Protein AF-A0A2P6TWT3-F1 (afdb_monomer_lite)

Foldseek 3Di:
DPPVVVVVVVVVVVVVVCCVVVVVCPPPDPPCPPDDDPVRVVVVVVVVVVVVVVVVVVVVVVVVVVVVVVVVPDDDD

Structure (mmCIF, N/CA/C/O backbone):
data_AF-A0A2P6TWT3-F1
#
_entry.id   AF-A0A2P6TWT3-F1
#
loop_
_atom_site.group_PDB
_atom_site.id
_atom_site.type_symbol
_atom_site.label_atom_id
_atom_site.label_alt_id
_atom_site.label_comp_id
_atom_site.label_asym_id
_atom_site.label_entity_id
_atom_site.label_seq_id
_atom_site.pdbx_PDB_ins_code
_atom_site.Cartn_x
_atom_site.Cartn_y
_atom_site.Cartn_z
_atom_site.occupancy
_atom_site.B_iso_or_equiv
_atom_site.auth_seq_id
_atom_site.auth_comp_id
_atom_site.auth_asym_id
_atom_site.auth_atom_id
_atom_site.pdbx_PDB_model_num
ATOM 1 N N . MET A 1 1 ? -2.755 35.661 -6.005 1.00 51.25 1 MET A N 1
ATOM 2 C CA . MET A 1 1 ? -2.565 35.337 -4.567 1.00 51.25 1 MET A CA 1
ATOM 3 C C . MET A 1 1 ? -3.876 35.170 -3.764 1.00 51.25 1 MET A C 1
ATOM 5 O O . MET A 1 1 ? -3.856 35.341 -2.557 1.00 51.25 1 MET A O 1
ATOM 9 N N . ARG A 1 2 ? -5.025 34.800 -4.366 1.00 53.53 2 ARG A N 1
ATOM 10 C CA . ARG A 1 2 ? -6.308 34.645 -3.626 1.00 53.53 2 ARG A CA 1
ATOM 11 C C . ARG A 1 2 ? -6.716 33.195 -3.318 1.00 53.53 2 ARG A C 1
ATOM 13 O O . ARG A 1 2 ? -7.567 32.978 -2.465 1.00 53.53 2 ARG A O 1
ATOM 20 N N . GLN A 1 3 ? -6.108 32.205 -3.975 1.00 55.50 3 GLN A N 1
ATOM 21 C CA . GLN A 1 3 ? -6.479 30.790 -3.810 1.00 55.50 3 GLN A CA 1
ATOM 22 C C . GLN A 1 3 ? -6.025 30.202 -2.461 1.00 55.50 3 GLN A C 1
ATOM 24 O O . GLN A 1 3 ? -6.715 29.365 -1.886 1.00 55.50 3 GLN A O 1
ATOM 29 N N . SER A 1 4 ? -4.916 30.696 -1.906 1.00 59.47 4 SER A N 1
ATOM 30 C CA . SER A 1 4 ? -4.342 30.206 -0.647 1.00 59.47 4 SER A CA 1
ATOM 31 C C . SER A 1 4 ? -5.225 30.511 0.572 1.00 59.47 4 SER A C 1
ATOM 33 O O . SER A 1 4 ? -5.340 29.686 1.473 1.00 59.47 4 SER A O 1
ATOM 35 N N . ALA A 1 5 ? -5.905 31.663 0.584 1.00 60.34 5 ALA A N 1
ATOM 36 C CA . ALA A 1 5 ? -6.769 32.071 1.694 1.00 60.34 5 ALA A CA 1
ATOM 37 C C . ALA A 1 5 ? -8.057 31.229 1.784 1.00 60.34 5 ALA A C 1
ATOM 39 O O . ALA A 1 5 ? -8.486 30.862 2.877 1.00 60.34 5 ALA A O 1
AT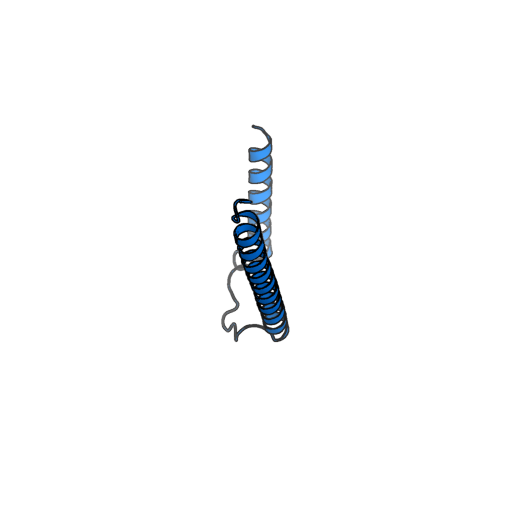OM 40 N N . GLY A 1 6 ? -8.645 30.861 0.638 1.00 64.06 6 GLY A N 1
ATOM 41 C CA . GLY A 1 6 ? -9.841 30.009 0.594 1.00 64.06 6 GLY A CA 1
ATOM 42 C C . GLY A 1 6 ? -9.573 28.566 1.039 1.00 64.06 6 GLY A C 1
ATOM 43 O O . GLY A 1 6 ? -10.421 27.949 1.685 1.00 64.06 6 GLY A O 1
ATOM 44 N N . LEU A 1 7 ? -8.375 28.045 0.751 1.00 60.66 7 LEU A N 1
ATOM 45 C CA . LEU A 1 7 ? -7.943 26.717 1.197 1.00 60.66 7 LEU A CA 1
ATOM 46 C C . LEU A 1 7 ? -7.740 26.659 2.714 1.00 60.66 7 LEU A C 1
ATOM 48 O O . LEU A 1 7 ? -8.188 25.706 3.348 1.00 60.66 7 LEU A O 1
ATOM 52 N N . LEU A 1 8 ? -7.136 27.695 3.302 1.00 63.72 8 LEU A N 1
ATOM 53 C CA . LEU A 1 8 ? -6.963 27.800 4.753 1.00 63.72 8 LEU A CA 1
ATOM 54 C C . LEU A 1 8 ? -8.310 27.873 5.478 1.00 63.72 8 LEU A C 1
ATOM 56 O O . LEU A 1 8 ? -8.518 27.167 6.460 1.00 63.72 8 LEU A O 1
ATOM 60 N N . PHE A 1 9 ? -9.258 28.652 4.954 1.00 69.19 9 PHE A N 1
ATOM 61 C CA . PHE A 1 9 ? -10.598 28.751 5.533 1.00 69.19 9 PHE A CA 1
ATOM 62 C C . PHE A 1 9 ? -11.346 27.407 5.511 1.00 69.19 9 PHE A C 1
ATOM 64 O O . PHE A 1 9 ? -11.921 26.997 6.522 1.00 69.19 9 PHE A O 1
ATOM 71 N N . ARG A 1 10 ? -11.281 26.667 4.393 1.00 67.62 10 ARG A N 1
ATOM 72 C CA . ARG A 1 10 ? -11.856 25.314 4.312 1.00 67.62 10 ARG A CA 1
ATOM 73 C C . ARG A 1 10 ? -11.160 24.324 5.242 1.00 67.62 10 ARG A C 1
ATOM 75 O O . ARG A 1 10 ? -11.842 23.520 5.873 1.00 67.62 10 ARG A O 1
ATOM 82 N N . ALA A 1 11 ? -9.835 24.381 5.350 1.00 68.69 11 ALA A N 1
ATOM 83 C CA . ALA A 1 11 ? -9.083 23.520 6.258 1.00 68.69 11 ALA A CA 1
ATOM 84 C C . ALA A 1 11 ? -9.487 23.765 7.723 1.00 68.69 11 ALA A C 1
ATOM 86 O O . ALA A 1 11 ? -9.757 22.809 8.449 1.00 68.69 11 ALA A O 1
ATOM 87 N N . CYS A 1 12 ? -9.629 25.029 8.133 1.00 75.06 12 CYS A N 1
ATOM 88 C CA . CYS A 1 12 ? -10.104 25.396 9.468 1.00 75.06 12 CYS A CA 1
ATOM 89 C C . CYS A 1 12 ? -11.529 24.895 9.739 1.00 75.06 12 CYS A C 1
ATOM 91 O O . CYS A 1 12 ? -11.780 24.325 10.800 1.00 75.06 12 CYS A O 1
ATOM 93 N N . GLN A 1 13 ? -12.449 25.021 8.776 1.00 73.69 13 GLN A N 1
ATOM 94 C CA . GLN A 1 13 ? -13.806 24.483 8.925 1.00 73.69 13 GLN A CA 1
ATOM 95 C C . GLN A 1 13 ? -13.818 22.963 9.088 1.00 73.69 13 GLN A C 1
ATOM 97 O O . GLN A 1 13 ? -14.528 22.447 9.950 1.00 73.69 13 GLN A O 1
ATOM 102 N N . VAL A 1 14 ? -13.022 22.229 8.306 1.00 69.00 14 VAL A N 1
ATOM 103 C CA . VAL A 1 14 ? -12.912 20.770 8.453 1.00 69.00 14 VAL A CA 1
ATOM 104 C C . VAL A 1 14 ? -12.385 20.415 9.842 1.00 69.00 14 VAL A C 1
ATOM 106 O O . VAL A 1 14 ? -12.953 19.547 10.501 1.00 69.00 14 VAL A O 1
ATOM 109 N N . LEU A 1 15 ? -11.364 21.123 10.331 1.00 63.84 15 LEU A N 1
ATOM 110 C CA . LEU A 1 15 ? -10.810 20.910 11.669 1.00 63.84 15 LEU A CA 1
ATOM 111 C C . LEU A 1 15 ? -11.839 21.165 12.776 1.00 63.84 15 LEU A C 1
ATOM 113 O O . LEU A 1 15 ? -11.961 20.348 13.689 1.00 63.84 15 LEU A O 1
ATOM 117 N N . GLU A 1 16 ? -12.617 22.245 12.694 1.00 66.56 16 GLU A N 1
ATOM 118 C CA . GLU A 1 16 ? -13.671 22.527 13.675 1.00 66.56 16 GLU A CA 1
ATOM 119 C C . GLU A 1 16 ? -14.811 21.509 13.626 1.00 66.56 16 GLU A C 1
ATOM 121 O O . GLU A 1 16 ? -15.317 21.087 14.669 1.00 66.56 16 GLU A O 1
ATOM 126 N N . THR A 1 17 ? -15.190 21.074 12.426 1.00 65.31 17 THR A N 1
ATOM 127 C CA . THR A 1 17 ? -16.262 20.090 12.227 1.00 65.31 17 THR A CA 1
ATOM 128 C C . THR A 1 17 ? -15.844 18.724 12.762 1.00 65.31 17 THR A C 1
ATOM 130 O O . THR A 1 17 ? -16.605 18.069 13.477 1.00 65.31 17 THR A O 1
ATOM 133 N N . VAL A 1 18 ? -14.600 18.314 12.504 1.00 62.31 18 VAL A N 1
ATOM 134 C CA . VAL A 1 18 ? -14.013 17.097 13.075 1.00 62.31 18 VAL A CA 1
ATOM 135 C C . VAL A 1 18 ? -13.910 17.228 14.596 1.00 62.31 18 VAL A C 1
ATOM 137 O O . VAL A 1 18 ? -14.338 16.322 15.307 1.00 62.31 18 VAL A O 1
ATOM 140 N N . LYS A 1 19 ? -13.445 18.365 15.128 1.00 64.31 19 LYS A N 1
ATOM 141 C CA . LYS A 1 19 ? -13.343 18.605 16.578 1.00 64.31 19 LYS A CA 1
ATOM 142 C C . LYS A 1 19 ? -14.699 18.506 17.284 1.00 64.31 19 LYS A C 1
ATOM 144 O O . LYS A 1 19 ? -14.768 17.864 18.329 1.00 64.31 19 LYS A O 1
ATOM 149 N N . LYS A 1 20 ? -15.763 19.086 16.715 1.00 65.94 20 LYS A N 1
ATOM 150 C CA . LYS A 1 20 ? -17.130 19.020 17.266 1.00 65.94 20 LYS A CA 1
ATOM 151 C C . LYS A 1 20 ? -17.740 17.621 17.165 1.00 65.94 20 LYS A C 1
ATOM 153 O O . LYS A 1 20 ? -18.322 17.154 18.134 1.00 65.94 20 LYS A O 1
ATOM 158 N N . SER A 1 21 ? -17.584 16.942 16.028 1.00 63.59 21 SER A N 1
ATOM 159 C CA . SER A 1 21 ? -18.196 15.621 15.795 1.00 63.59 21 SER A CA 1
ATOM 160 C C . SER A 1 21 ? -17.490 14.472 16.518 1.00 63.59 21 SER A C 1
ATOM 162 O O . SER A 1 21 ? -18.127 13.483 16.861 1.00 63.59 21 SER A O 1
ATOM 164 N N . THR A 1 22 ? -16.188 14.595 16.783 1.00 60.00 22 THR A N 1
ATOM 165 C CA . THR A 1 22 ? -15.389 13.535 17.429 1.00 60.00 22 THR A CA 1
ATOM 166 C C . THR A 1 22 ? -14.859 13.921 18.811 1.00 60.00 22 THR A C 1
ATOM 168 O O . THR A 1 22 ? -14.052 13.193 19.389 1.00 60.00 22 THR A O 1
ATOM 171 N N . GLY A 1 23 ? -15.266 15.078 19.347 1.00 61.31 23 GLY A N 1
ATOM 172 C CA . GLY A 1 23 ? -14.844 15.569 20.665 1.00 61.31 23 GLY A CA 1
ATOM 173 C C . GLY A 1 23 ? -13.331 15.775 20.808 1.00 61.31 23 GLY A C 1
ATOM 174 O O . GLY A 1 23 ? -12.796 15.654 21.906 1.00 61.31 23 GLY A O 1
ATOM 175 N N . GLY A 1 24 ? -12.615 16.007 19.702 1.00 61.97 24 GLY A N 1
ATOM 176 C CA . GLY A 1 24 ? -11.147 16.061 19.680 1.00 61.97 24 GLY A CA 1
ATOM 177 C C . GLY A 1 24 ? -10.449 14.696 19.792 1.00 61.97 24 GLY A C 1
ATOM 178 O O . GLY A 1 24 ? -9.226 14.652 19.902 1.00 61.97 24 GLY A O 1
ATOM 179 N N . ARG A 1 25 ? -11.194 13.582 19.739 1.00 60.12 25 ARG A N 1
ATOM 180 C CA . ARG A 1 25 ? -10.667 12.211 19.869 1.00 60.12 25 ARG A CA 1
ATOM 181 C C . ARG A 1 25 ? -10.589 11.432 18.555 1.00 60.12 25 ARG A C 1
ATOM 183 O O . ARG A 1 25 ? -10.166 10.285 18.594 1.00 60.12 25 ARG A O 1
ATOM 190 N N . ALA A 1 26 ? -10.916 12.023 17.398 1.00 58.84 26 ALA A N 1
ATOM 191 C CA . ALA A 1 26 ? -10.834 11.343 16.089 1.00 58.84 26 ALA A CA 1
ATOM 192 C C . ALA A 1 26 ? -9.486 10.655 15.812 1.00 58.84 26 ALA A C 1
ATOM 194 O O . ALA A 1 26 ? -9.429 9.689 15.058 1.00 58.84 26 ALA A O 1
ATOM 195 N N . TRP A 1 27 ? -8.408 11.159 16.415 1.00 62.16 27 TRP A N 1
ATOM 196 C CA . TRP A 1 27 ? -7.047 10.654 16.240 1.00 62.16 27 TRP A CA 1
ATOM 197 C C . TRP A 1 27 ? -6.544 9.831 17.430 1.00 62.16 27 TRP A C 1
ATOM 199 O O . TRP A 1 27 ? -5.408 9.357 17.416 1.00 62.16 27 TRP A O 1
ATOM 209 N N . GLN A 1 28 ? -7.365 9.636 18.465 1.00 62.78 28 GLN A N 1
ATOM 210 C CA . GLN A 1 28 ? -7.043 8.692 19.524 1.00 62.78 28 GLN A CA 1
ATOM 211 C C . GLN A 1 28 ? -7.326 7.294 18.990 1.00 62.78 28 GLN A C 1
ATOM 213 O O . GLN A 1 28 ? -8.479 6.886 18.846 1.00 62.78 28 GLN A O 1
ATOM 218 N N . LYS A 1 29 ? -6.256 6.548 18.692 1.00 63.09 29 LYS A N 1
ATOM 219 C CA . LYS A 1 29 ? -6.371 5.096 18.544 1.00 63.09 29 LYS A CA 1
ATOM 220 C C . LYS A 1 29 ? -7.095 4.579 19.793 1.00 63.09 29 LYS A C 1
ATOM 222 O O . LYS A 1 29 ? -6.696 4.970 20.894 1.00 63.09 29 LYS A O 1
ATOM 227 N N . PRO A 1 30 ? -8.157 3.769 19.649 1.00 61.47 30 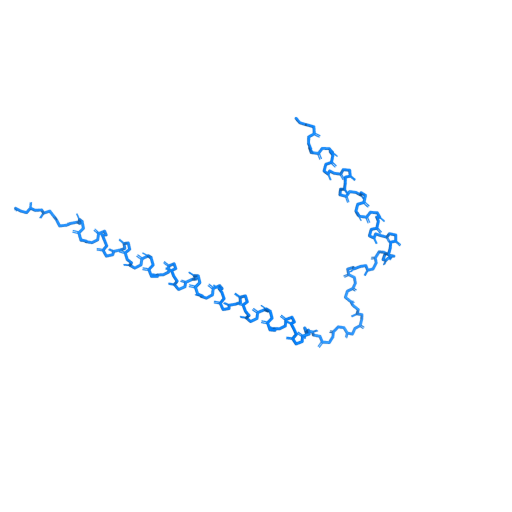PRO A N 1
ATOM 228 C CA . PRO A 1 30 ? -8.892 3.274 20.800 1.00 61.47 30 PRO A CA 1
ATOM 229 C C . PRO A 1 30 ? -7.907 2.591 21.749 1.00 61.47 30 PRO A C 1
ATOM 231 O O . PRO A 1 30 ? -7.033 1.837 21.311 1.00 61.47 30 PRO A O 1
ATOM 234 N N . TRP A 1 31 ? -8.013 2.907 23.038 1.00 54.50 31 TRP A N 1
ATOM 235 C CA . TRP A 1 31 ? -7.276 2.201 24.081 1.00 54.50 31 TRP A CA 1
ATOM 236 C C . TRP A 1 31 ? -7.559 0.701 23.911 1.00 54.50 31 TRP A C 1
ATOM 238 O O . TRP A 1 31 ? -8.718 0.295 23.916 1.00 54.50 31 TRP A O 1
ATOM 248 N N . GLY A 1 32 ? -6.519 -0.098 23.654 1.00 60.62 32 GLY A N 1
ATOM 249 C CA . GLY A 1 32 ? -6.667 -1.509 23.277 1.00 60.62 32 GLY A CA 1
ATOM 250 C C . GLY A 1 32 ? -6.652 -1.812 21.771 1.00 60.62 32 GLY A C 1
ATOM 251 O O . GLY A 1 32 ? -7.129 -2.874 21.378 1.00 60.62 32 GLY A O 1
ATOM 252 N N . PHE A 1 33 ? -6.108 -0.934 20.912 1.00 62.84 33 PHE A N 1
ATO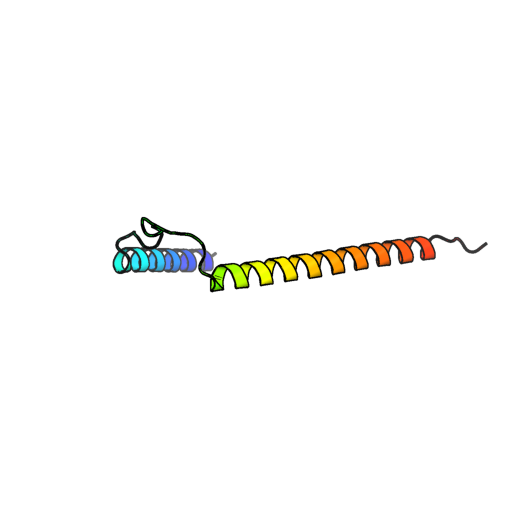M 253 C CA . PHE A 1 33 ? -5.832 -1.269 19.506 1.00 62.84 33 PHE A CA 1
ATOM 254 C C . PHE A 1 33 ? -4.949 -2.528 19.420 1.00 62.84 33 PHE A C 1
ATOM 256 O O . PHE A 1 33 ? -3.738 -2.468 19.619 1.00 62.84 33 PHE A O 1
ATOM 263 N N . SER A 1 34 ? -5.571 -3.671 19.124 1.00 64.31 34 SER A N 1
ATOM 264 C CA . SER A 1 34 ? -4.957 -5.005 19.168 1.00 64.31 34 SER A CA 1
ATOM 265 C C . SER A 1 34 ? -4.197 -5.388 17.893 1.00 64.31 34 SER A C 1
ATOM 267 O O . SER A 1 34 ? -3.759 -6.527 17.746 1.00 64.31 34 SER A O 1
ATOM 269 N N . GLY A 1 35 ? -4.008 -4.438 16.974 1.00 70.81 35 GLY A N 1
ATOM 270 C CA . GLY A 1 35 ? -3.284 -4.634 15.722 1.00 70.81 35 GLY A CA 1
ATOM 271 C C . GLY A 1 35 ? -4.123 -4.321 14.487 1.00 70.81 35 GLY A C 1
ATOM 272 O O . GLY A 1 35 ? -5.278 -3.900 14.563 1.00 70.81 35 GLY A O 1
ATOM 273 N N . PHE A 1 36 ? -3.505 -4.495 13.320 1.00 78.88 36 PHE A N 1
ATOM 274 C CA . PHE A 1 36 ? -4.170 -4.292 12.038 1.00 78.88 36 PHE A CA 1
ATOM 275 C C . PHE A 1 36 ? -5.271 -5.330 11.825 1.00 78.88 36 PHE A C 1
ATOM 277 O O . PHE A 1 36 ? -5.103 -6.516 12.114 1.00 78.88 36 PHE A O 1
ATOM 284 N N . THR A 1 37 ? -6.396 -4.896 11.262 1.00 83.88 37 THR A N 1
ATOM 285 C CA . THR A 1 37 ? -7.444 -5.838 10.859 1.00 83.88 37 THR A CA 1
ATOM 286 C C . THR A 1 37 ? -6.939 -6.730 9.723 1.00 83.88 37 THR A C 1
ATOM 288 O O . THR A 1 37 ? -6.087 -6.324 8.931 1.00 83.88 37 THR A O 1
ATOM 291 N N . LYS A 1 38 ? -7.506 -7.935 9.569 1.00 87.06 38 LYS A N 1
ATOM 292 C CA . LYS A 1 38 ? -7.154 -8.855 8.465 1.00 87.06 38 LYS A CA 1
ATOM 293 C C . LYS A 1 38 ? -7.205 -8.166 7.093 1.00 87.06 38 LYS A C 1
ATOM 295 O O . LYS A 1 38 ? -6.355 -8.408 6.237 1.00 87.06 38 LYS A O 1
ATOM 300 N N . THR A 1 39 ? -8.177 -7.276 6.899 1.00 89.44 39 THR A N 1
ATOM 301 C CA . THR A 1 39 ? -8.336 -6.489 5.671 1.00 89.44 39 THR A CA 1
ATOM 302 C C . THR A 1 39 ? -7.214 -5.472 5.494 1.00 89.44 39 THR A C 1
ATOM 304 O O . THR A 1 39 ? -6.656 -5.370 4.404 1.00 89.44 39 THR A O 1
ATOM 307 N N . GLN A 1 40 ? -6.837 -4.753 6.554 1.00 84.69 40 GLN A N 1
ATOM 308 C CA . GLN A 1 40 ? -5.714 -3.813 6.514 1.00 84.69 40 GLN A CA 1
ATOM 309 C C . GLN A 1 40 ? -4.398 -4.535 6.205 1.00 84.69 40 GLN A C 1
ATOM 311 O O . GLN A 1 40 ? -3.648 -4.081 5.34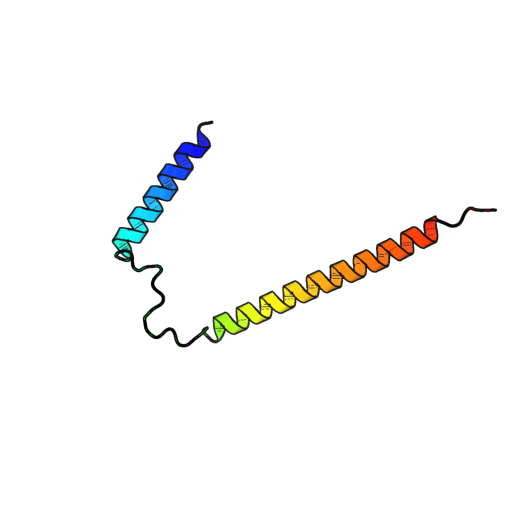3 1.00 84.69 40 GLN A O 1
ATOM 316 N N . THR A 1 41 ? -4.158 -5.699 6.813 1.00 90.88 41 THR A N 1
ATOM 317 C CA . THR A 1 41 ? -2.974 -6.523 6.526 1.00 90.88 41 THR A CA 1
ATOM 318 C C . THR A 1 41 ? -2.953 -6.995 5.074 1.00 90.88 41 THR A C 1
ATOM 320 O O . THR A 1 41 ? -1.934 -6.861 4.400 1.00 90.88 41 THR A O 1
ATOM 323 N N . ARG A 1 42 ? -4.085 -7.478 4.543 1.00 92.31 42 ARG A N 1
ATOM 324 C CA . ARG A 1 42 ? -4.195 -7.887 3.133 1.00 92.31 42 ARG A CA 1
ATOM 325 C C . ARG A 1 42 ? -3.948 -6.715 2.179 1.00 92.31 42 ARG A C 1
ATOM 327 O O . ARG A 1 42 ? -3.265 -6.882 1.172 1.00 92.31 42 ARG A O 1
ATOM 334 N N . ASN A 1 43 ? -4.475 -5.532 2.485 1.00 93.94 43 ASN A N 1
ATOM 335 C CA . ASN A 1 43 ? -4.242 -4.338 1.672 1.00 93.94 43 ASN A CA 1
ATOM 336 C C . ASN A 1 43 ? -2.770 -3.915 1.708 1.00 93.94 43 ASN A C 1
ATOM 338 O O . ASN A 1 43 ? -2.204 -3.595 0.666 1.00 93.94 43 ASN A O 1
ATOM 342 N N . ARG A 1 44 ? -2.127 -3.998 2.878 1.00 92.94 44 ARG A N 1
ATOM 343 C CA . ARG A 1 44 ? -0.695 -3.726 3.013 1.00 92.94 44 ARG A CA 1
ATOM 344 C C . ARG A 1 44 ? 0.151 -4.704 2.199 1.00 92.94 44 ARG A C 1
ATOM 346 O O . ARG A 1 44 ? 1.071 -4.276 1.516 1.00 92.94 44 ARG A O 1
ATOM 353 N N . GLN A 1 45 ? -0.182 -5.993 2.217 1.00 95.06 45 GLN A N 1
ATOM 354 C CA . GLN A 1 45 ? 0.502 -6.997 1.395 1.00 95.06 45 GLN A CA 1
ATOM 355 C C . GLN A 1 45 ? 0.356 -6.715 -0.106 1.00 95.06 45 GLN A C 1
ATOM 357 O O . GLN A 1 45 ? 1.328 -6.842 -0.845 1.00 95.06 45 GLN A O 1
ATOM 362 N N . LYS A 1 46 ? -0.832 -6.286 -0.559 1.00 96.25 46 LYS A N 1
ATOM 363 C CA . LYS A 1 46 ? -1.043 -5.876 -1.957 1.00 96.25 46 LYS A CA 1
ATOM 364 C C . LYS A 1 46 ? -0.167 -4.683 -2.347 1.00 96.25 46 LYS A C 1
ATOM 366 O O . LYS A 1 46 ? 0.436 -4.725 -3.412 1.00 96.25 46 LYS A O 1
ATOM 371 N N . GLN A 1 47 ? -0.076 -3.664 -1.490 1.00 94.56 47 GLN A N 1
ATOM 372 C CA . GLN A 1 47 ? 0.796 -2.506 -1.730 1.00 94.56 47 GLN A CA 1
ATOM 373 C C . GLN A 1 47 ? 2.267 -2.908 -1.824 1.00 94.56 47 GLN A C 1
ATOM 375 O O . GLN A 1 47 ? 2.928 -2.541 -2.785 1.00 94.56 47 GLN A O 1
ATOM 380 N N . ILE A 1 48 ? 2.754 -3.726 -0.886 1.00 96.06 48 ILE A N 1
ATOM 381 C CA . ILE A 1 48 ? 4.144 -4.206 -0.905 1.00 96.06 48 ILE A CA 1
ATOM 382 C C . ILE A 1 48 ? 4.444 -4.943 -2.213 1.00 96.06 48 ILE A C 1
ATOM 384 O O . ILE A 1 48 ? 5.490 -4.728 -2.816 1.00 96.06 48 ILE A O 1
ATOM 388 N N . LYS A 1 49 ? 3.519 -5.788 -2.682 1.00 95.94 49 LYS A N 1
ATOM 389 C CA . LYS A 1 49 ? 3.688 -6.487 -3.957 1.00 95.94 49 LYS A CA 1
ATOM 390 C C . LYS A 1 49 ? 3.775 -5.511 -5.136 1.00 95.94 49 LYS A C 1
ATOM 392 O O . LYS A 1 49 ? 4.665 -5.647 -5.963 1.00 95.94 49 LYS A O 1
ATOM 397 N N . GLN A 1 50 ? 2.904 -4.504 -5.183 1.00 95.56 50 GLN A N 1
ATOM 398 C CA . GLN A 1 50 ? 2.952 -3.477 -6.230 1.00 95.56 50 GLN A CA 1
ATOM 399 C C . GLN A 1 50 ? 4.274 -2.702 -6.218 1.00 95.56 50 GLN A C 1
ATOM 401 O O . GLN A 1 50 ? 4.856 -2.476 -7.274 1.00 95.56 50 GLN A O 1
ATOM 406 N N . GLU A 1 51 ? 4.773 -2.330 -5.039 1.00 94.06 51 GLU A N 1
ATOM 407 C CA . GLU A 1 51 ? 6.073 -1.666 -4.894 1.00 94.06 51 GLU A CA 1
ATOM 408 C C . GLU A 1 51 ? 7.216 -2.554 -5.409 1.00 94.06 51 GLU A C 1
ATOM 410 O O . GLU A 1 51 ? 8.097 -2.079 -6.126 1.00 94.06 51 GLU A O 1
ATOM 415 N N . GLN A 1 52 ? 7.184 -3.854 -5.102 1.00 95.94 52 GLN A N 1
ATOM 416 C CA . GLN A 1 52 ? 8.165 -4.820 -5.603 1.00 95.94 52 GLN A CA 1
ATOM 417 C C . GLN A 1 52 ? 8.117 -4.960 -7.128 1.00 95.94 52 GLN A C 1
ATOM 419 O O . GLN A 1 52 ? 9.173 -4.949 -7.760 1.00 95.94 52 GLN A O 1
ATOM 424 N N . ASP A 1 53 ? 6.920 -5.053 -7.709 1.00 94.75 53 ASP A N 1
ATOM 425 C CA . ASP A 1 53 ? 6.724 -5.172 -9.157 1.00 94.75 53 ASP A CA 1
ATOM 426 C C . ASP A 1 53 ? 7.252 -3.923 -9.887 1.00 94.75 53 ASP A C 1
ATOM 428 O O . ASP A 1 53 ? 7.980 -4.036 -10.875 1.00 94.75 53 ASP A O 1
ATOM 432 N N . VAL A 1 54 ? 6.977 -2.724 -9.357 1.00 94.75 54 VAL A N 1
ATOM 433 C CA . VAL A 1 54 ? 7.511 -1.459 -9.893 1.00 94.75 54 VAL A CA 1
ATOM 434 C C . VAL A 1 54 ? 9.036 -1.421 -9.791 1.00 94.75 54 VAL A C 1
ATOM 436 O O . VAL A 1 54 ? 9.713 -1.117 -10.770 1.00 94.75 54 VAL A O 1
ATOM 439 N N . MET A 1 55 ? 9.603 -1.778 -8.637 1.00 93.50 55 MET A N 1
ATOM 440 C CA . MET A 1 55 ? 11.059 -1.819 -8.447 1.00 93.50 55 MET A CA 1
ATOM 441 C C . MET A 1 55 ? 11.747 -2.860 -9.340 1.00 93.50 55 MET A C 1
ATOM 443 O O . MET A 1 55 ? 12.915 -2.698 -9.696 1.00 93.50 55 MET A O 1
ATOM 447 N N . ALA A 1 56 ? 11.065 -3.954 -9.679 1.00 92.62 56 ALA A N 1
ATOM 448 C CA . ALA A 1 56 ? 11.563 -4.939 -10.631 1.00 92.62 56 ALA A CA 1
ATOM 449 C C . ALA A 1 56 ? 11.539 -4.389 -12.064 1.00 92.62 56 ALA A C 1
ATOM 451 O O . ALA A 1 56 ? 12.540 -4.508 -12.768 1.00 92.62 56 ALA A O 1
ATOM 452 N N . ALA A 1 57 ? 10.447 -3.733 -12.466 1.00 89.19 57 ALA A N 1
ATOM 453 C CA . ALA A 1 57 ? 10.332 -3.097 -13.776 1.00 89.19 57 ALA A CA 1
ATOM 454 C C . ALA A 1 57 ? 11.387 -1.995 -13.977 1.00 89.19 57 ALA A C 1
ATOM 456 O O . ALA A 1 57 ? 12.026 -1.945 -15.024 1.00 89.19 57 ALA A O 1
ATOM 457 N N . LEU A 1 58 ? 11.632 -1.167 -12.956 1.00 89.88 58 LEU A N 1
ATOM 458 C CA . LEU A 1 58 ? 12.676 -0.138 -12.995 1.00 89.88 58 LEU A CA 1
ATOM 459 C C . LEU A 1 58 ? 14.076 -0.743 -13.156 1.00 89.88 58 LEU A C 1
ATOM 461 O O . LEU A 1 58 ? 14.838 -0.289 -14.002 1.00 89.88 58 LEU A O 1
ATOM 465 N N . ARG A 1 59 ? 14.393 -1.818 -12.421 1.00 89.62 59 ARG A N 1
ATOM 466 C CA . ARG A 1 59 ? 15.672 -2.535 -12.582 1.00 89.62 59 ARG A CA 1
ATOM 467 C C . ARG A 1 59 ? 15.837 -3.151 -13.972 1.00 89.62 59 ARG A C 1
ATOM 469 O O . ARG A 1 59 ? 16.941 -3.169 -14.504 1.00 89.62 59 ARG A O 1
ATOM 476 N N . GLN A 1 60 ? 14.759 -3.668 -14.563 1.00 85.81 60 GLN A N 1
ATOM 477 C CA . GLN A 1 60 ? 14.793 -4.191 -15.932 1.00 85.81 60 GLN A CA 1
ATOM 478 C C . GLN A 1 60 ? 15.006 -3.079 -16.964 1.00 85.81 60 GLN A C 1
ATOM 480 O O . GLN A 1 60 ? 15.783 -3.269 -17.897 1.00 85.81 60 GLN A O 1
ATOM 485 N N . ALA A 1 61 ? 14.358 -1.926 -16.786 1.00 81.31 61 ALA A N 1
ATOM 486 C CA . ALA A 1 61 ? 14.559 -0.761 -17.643 1.00 81.31 61 ALA A CA 1
ATOM 487 C C . ALA A 1 61 ? 16.008 -0.251 -17.568 1.00 81.31 61 ALA A C 1
ATOM 489 O O . ALA A 1 61 ? 16.640 -0.070 -18.605 1.00 81.31 61 ALA A O 1
ATOM 490 N N . GLU A 1 62 ? 16.571 -0.135 -16.363 1.00 81.44 62 GLU A N 1
ATOM 491 C CA . GLU A 1 62 ? 17.971 0.256 -16.148 1.00 81.44 62 GLU A CA 1
ATOM 492 C C . GLU A 1 62 ? 18.955 -0.718 -16.823 1.00 81.44 62 GLU A C 1
ATOM 494 O O . GLU A 1 62 ? 19.884 -0.303 -17.519 1.00 81.44 62 GLU A O 1
ATOM 499 N N . ALA A 1 63 ? 18.722 -2.030 -16.697 1.00 75.94 63 ALA A N 1
ATOM 500 C CA . ALA A 1 63 ? 19.537 -3.041 -17.371 1.00 75.94 63 ALA A CA 1
ATOM 501 C C . ALA A 1 63 ? 19.424 -2.976 -18.910 1.00 75.94 63 ALA A C 1
ATOM 503 O O . ALA A 1 63 ? 20.404 -3.223 -19.616 1.00 75.94 63 ALA A O 1
ATOM 504 N N . GLY A 1 64 ? 18.245 -2.629 -19.437 1.00 66.44 64 GLY A N 1
ATOM 505 C CA . GLY A 1 64 ? 18.012 -2.437 -20.870 1.00 66.44 64 GLY A CA 1
ATOM 506 C C . GLY A 1 64 ? 18.691 -1.183 -21.431 1.00 66.44 64 GLY A C 1
ATOM 507 O O . GLY A 1 64 ? 19.286 -1.236 -22.509 1.00 66.44 64 GLY A O 1
ATOM 508 N N . GLU A 1 65 ? 18.673 -0.076 -20.688 1.00 57.97 65 GLU A N 1
ATOM 509 C CA . GLU A 1 65 ? 19.354 1.169 -21.066 1.00 57.97 65 GLU A CA 1
ATOM 510 C C . GLU A 1 65 ? 20.885 1.020 -21.034 1.00 57.97 65 GLU A C 1
ATOM 512 O O . GLU A 1 65 ? 21.569 1.495 -21.945 1.00 57.97 65 GLU A O 1
ATOM 517 N N . GLY A 1 66 ? 21.435 0.268 -20.072 1.00 54.66 66 GLY A N 1
ATOM 518 C CA . GLY A 1 66 ? 22.865 -0.068 -20.034 1.00 54.66 66 GLY A CA 1
ATOM 519 C C . GLY A 1 66 ? 23.338 -0.899 -21.238 1.00 54.66 66 GLY A C 1
ATOM 520 O O . GLY A 1 66 ? 24.429 -0.670 -21.766 1.00 54.66 66 GLY A O 1
ATOM 521 N N . ALA A 1 67 ? 22.504 -1.821 -21.732 1.00 52.38 67 ALA A N 1
ATOM 522 C CA . ALA A 1 67 ? 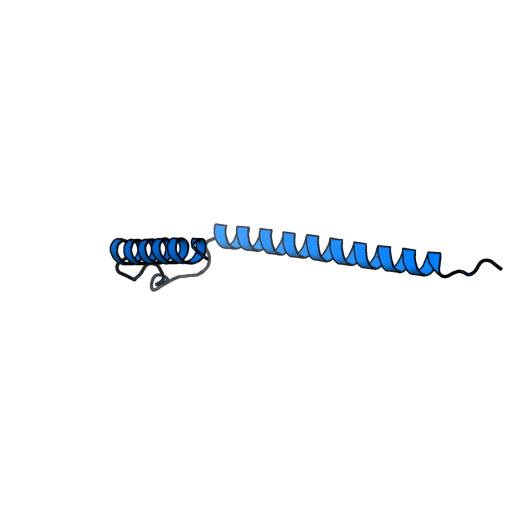22.801 -2.615 -22.928 1.00 52.38 67 ALA A CA 1
ATOM 523 C C . ALA A 1 67 ? 22.725 -1.786 -24.226 1.00 52.38 67 ALA A C 1
ATOM 525 O O . ALA A 1 67 ? 23.544 -1.972 -25.129 1.00 52.38 67 ALA A O 1
ATOM 526 N N . ALA A 1 68 ? 21.789 -0.834 -24.309 1.00 52.06 68 ALA A N 1
ATOM 527 C CA . ALA A 1 68 ? 21.675 0.086 -25.440 1.00 52.06 68 ALA A CA 1
ATOM 528 C C . ALA A 1 68 ? 22.853 1.079 -25.504 1.00 52.06 68 ALA A C 1
ATOM 530 O O . ALA A 1 68 ? 23.398 1.321 -26.584 1.00 52.06 68 ALA A O 1
ATOM 531 N N . ALA A 1 69 ? 23.312 1.590 -24.355 1.00 51.69 69 ALA A N 1
ATOM 532 C CA . ALA A 1 69 ? 24.486 2.459 -24.272 1.00 51.69 69 ALA A CA 1
ATOM 533 C C . ALA A 1 69 ? 25.791 1.730 -24.660 1.00 51.69 69 ALA A C 1
ATOM 535 O O . ALA A 1 69 ? 26.631 2.295 -25.362 1.00 51.69 69 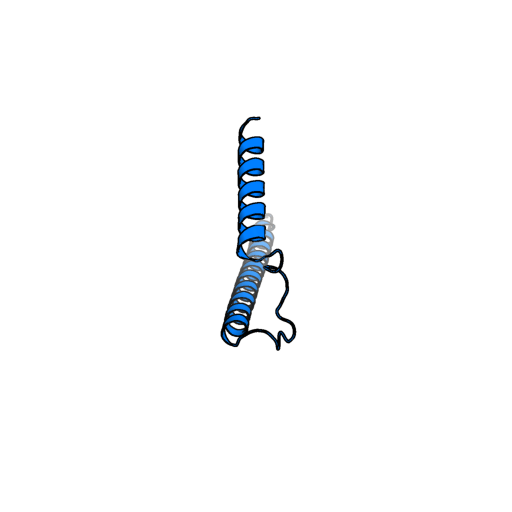ALA A O 1
ATOM 536 N N . ALA A 1 70 ? 25.943 0.454 -24.284 1.00 53.53 70 ALA A N 1
ATOM 537 C CA . ALA A 1 70 ? 27.099 -0.363 -24.666 1.00 53.53 70 ALA A CA 1
ATOM 538 C C . ALA A 1 70 ? 27.123 -0.724 -26.167 1.00 53.53 70 ALA A C 1
ATOM 540 O O . ALA A 1 70 ? 28.197 -0.850 -26.759 1.00 53.53 70 ALA A O 1
ATOM 541 N N . ALA A 1 71 ? 25.956 -0.862 -26.807 1.00 53.56 71 ALA A N 1
ATOM 542 C CA . ALA A 1 71 ? 25.850 -1.140 -28.241 1.00 53.56 71 ALA A CA 1
ATOM 543 C C . ALA A 1 71 ? 26.100 0.103 -29.119 1.00 53.56 71 ALA A C 1
ATOM 545 O O . ALA A 1 71 ? 26.660 -0.022 -30.209 1.00 53.56 71 ALA A O 1
ATOM 546 N N . ALA A 1 72 ? 25.739 1.298 -28.640 1.00 54.31 72 ALA A N 1
ATOM 547 C CA . ALA A 1 72 ? 25.973 2.566 -29.339 1.00 54.31 72 ALA A CA 1
ATOM 548 C C . ALA A 1 72 ? 27.434 3.064 -29.258 1.00 54.31 72 ALA A C 1
ATOM 550 O O . ALA A 1 72 ? 27.826 3.946 -30.017 1.00 54.31 72 ALA A O 1
ATOM 551 N N . GLY A 1 73 ? 28.247 2.495 -28.361 1.00 49.09 73 GLY A N 1
ATOM 552 C CA . GLY A 1 73 ? 29.637 2.893 -28.119 1.00 49.09 73 GLY A CA 1
ATOM 553 C C . GLY A 1 73 ? 30.700 2.218 -28.996 1.00 49.09 73 GLY A C 1
ATOM 554 O O . GLY A 1 73 ? 31.885 2.429 -28.751 1.00 49.09 73 GLY A O 1
ATOM 555 N N . LYS A 1 74 ? 30.338 1.401 -29.997 1.00 52.69 74 LYS A N 1
ATOM 556 C CA . LYS A 1 74 ? 31.323 0.848 -30.945 1.00 52.69 74 LYS A CA 1
ATOM 557 C C . LYS A 1 74 ? 31.605 1.861 -32.065 1.00 52.69 74 LYS A C 1
ATOM 559 O O . LYS A 1 74 ? 30.735 2.044 -32.919 1.00 52.69 74 LYS A O 1
ATOM 564 N N . PRO A 1 75 ? 32.797 2.489 -32.129 1.00 51.81 75 PRO A N 1
ATOM 565 C CA . PRO A 1 75 ? 33.180 3.246 -33.310 1.00 51.81 75 PRO A CA 1
ATOM 566 C C . PRO A 1 75 ? 33.293 2.272 -34.489 1.00 51.81 75 PRO A C 1
ATOM 568 O O . PRO A 1 75 ? 33.992 1.260 -34.406 1.00 51.81 75 PRO A O 1
ATOM 571 N N . ARG A 1 76 ? 32.567 2.559 -35.575 1.00 53.62 76 ARG A N 1
ATOM 572 C CA . ARG A 1 76 ? 32.797 1.929 -36.880 1.00 53.62 76 ARG A CA 1
ATOM 573 C C . ARG A 1 76 ? 34.241 2.238 -37.288 1.00 53.62 76 ARG A C 1
ATOM 575 O O . ARG A 1 76 ? 34.564 3.410 -37.465 1.00 53.62 76 ARG A O 1
ATOM 582 N N . GLN A 1 77 ? 35.078 1.203 -37.361 1.00 50.12 77 GLN A N 1
ATOM 583 C CA . GLN A 1 77 ? 36.330 1.251 -38.119 1.00 50.12 77 GLN A CA 1
ATOM 584 C C . GLN A 1 77 ? 36.027 1.248 -39.615 1.00 50.12 77 GLN A C 1
ATOM 586 O O . GLN A 1 77 ? 35.000 0.634 -39.994 1.00 50.12 77 GLN A O 1
#

Organism: Chlorella sorokiniana (NCBI:txid3076)

Sequence (77 aa):
MRQSAGLLFRACQVLETVKKSTGGRAWQKPWGFSGFTKTQTRNRQKQIKQEQDVMAALRQAEAGEGAAAAAAGKPRQ

Secondary structure (DSSP, 8-state):
--HHHHHHHHHHHHHHHHHHHHTT-TT-PPTT--S--HHHHHHHHHHHHHHHHHHHHHHHHHHHHHHHHHHHT----

Radius of gyration: 25.35 Å; chains: 1; bounding box: 54×44×62 Å

pLDDT: mean 71.28, std 15.57, range [49.09, 96.25]